Protein AF-A0A383CM99-F1 (afdb_monomer_lite)

InterPro domains:
  IPR010430 Protein of unknown function DUF1028 [PF06267] (43-148)
  IPR029055 Nucleophile aminohydrolases, N-terminal [G3DSA:3.60.20.10] (41-149)
  IPR029055 Nucleophile aminohydrolases, N-terminal [SSF56235] (43-148)

Radius of gyration: 24.5 Å; chains: 1; bounding box: 82×27×47 Å

Foldseek 3Di:
DDPVVVVVVVVVVVVVVVVVVVPPPPPDDPDPPDDDPDDDWDKDKDWDADLVVQDTWMDMDTPDPPCVQFAWADDRNWGIKGKDQVTDRVLRVQLSVCSVVVDAQVRSVVVVLVPDPVSLRIWMKIATNVGGIDIGHHVNGPPDDDDDD

pLDDT: mean 89.08, std 13.56, range [54.06, 98.88]

Organism: NCBI:txid408172

Structure (mmCIF, N/CA/C/O backbone):
data_AF-A0A383CM99-F1
#
_entry.id   AF-A0A383CM99-F1
#
loop_
_atom_site.group_PDB
_atom_site.id
_atom_site.type_symbol
_atom_site.label_atom_id
_atom_site.label_alt_id
_atom_site.label_comp_id
_atom_site.label_asym_id
_atom_site.label_entity_id
_atom_site.label_seq_id
_atom_site.pdbx_PDB_ins_code
_atom_site.Cartn_x
_atom_site.Cartn_y
_atom_site.Cartn_z
_atom_site.occupancy
_atom_site.B_iso_or_equiv
_atom_site.auth_seq_id
_atom_site.auth_comp_id
_atom_site.auth_asym_id
_atom_site.auth_atom_id
_atom_site.pdbx_PDB_model_num
ATOM 1 N N . MET A 1 1 ? -65.005 -4.575 -13.620 1.00 54.50 1 MET A N 1
ATOM 2 C CA . MET A 1 1 ? -63.611 -4.210 -13.971 1.00 54.50 1 MET A CA 1
ATOM 3 C C . MET A 1 1 ? -63.626 -3.595 -15.365 1.00 54.50 1 MET A C 1
ATOM 5 O O . MET A 1 1 ? -64.005 -4.279 -16.301 1.00 54.50 1 MET A O 1
ATOM 9 N N . SER A 1 2 ? -63.366 -2.289 -15.487 1.00 54.06 2 SER A N 1
ATOM 10 C CA . SER A 1 2 ? -63.544 -1.543 -16.745 1.00 54.06 2 SER A CA 1
ATOM 11 C C . SER A 1 2 ? -62.456 -1.896 -17.767 1.00 54.06 2 SER A C 1
ATOM 13 O O . SER A 1 2 ? -61.272 -1.914 -17.422 1.00 54.06 2 SER A O 1
ATOM 15 N N . GLN A 1 3 ? -62.877 -2.140 -19.013 1.00 57.00 3 GLN A N 1
ATOM 16 C CA . GLN A 1 3 ? -62.056 -2.449 -20.196 1.00 57.00 3 GLN A CA 1
ATOM 17 C C . GLN A 1 3 ? -60.797 -1.564 -20.313 1.00 57.00 3 GLN A C 1
ATOM 19 O O . GLN A 1 3 ? -59.731 -2.031 -20.697 1.00 57.00 3 GLN A O 1
ATOM 24 N N . ILE A 1 4 ? -60.868 -0.311 -19.854 1.00 60.00 4 ILE A N 1
ATOM 25 C CA . ILE A 1 4 ? -59.778 0.679 -19.880 1.00 60.00 4 ILE A CA 1
ATOM 26 C C . ILE A 1 4 ? -58.533 0.229 -19.084 1.00 60.00 4 ILE A C 1
ATOM 28 O O . ILE A 1 4 ? -57.407 0.542 -19.474 1.00 60.00 4 ILE A O 1
ATOM 32 N N . ARG A 1 5 ? -58.697 -0.526 -17.985 1.00 58.47 5 ARG A N 1
ATOM 33 C CA . ARG A 1 5 ? -57.554 -1.047 -17.204 1.00 58.47 5 ARG A CA 1
ATOM 34 C C . ARG A 1 5 ? -56.824 -2.184 -17.923 1.00 58.47 5 ARG A C 1
ATOM 36 O O . ARG A 1 5 ? -55.613 -2.300 -17.768 1.00 58.47 5 ARG A O 1
ATOM 43 N N . LEU A 1 6 ? -57.538 -2.975 -18.724 1.00 59.28 6 LEU A N 1
ATOM 44 C CA . LEU A 1 6 ? -56.969 -4.096 -19.473 1.00 59.28 6 LEU A CA 1
ATOM 45 C C . LEU A 1 6 ? -56.115 -3.596 -20.652 1.00 59.28 6 LEU A C 1
ATOM 47 O O . LEU A 1 6 ? -54.995 -4.063 -20.840 1.00 59.28 6 LEU A O 1
ATOM 51 N N . TYR A 1 7 ? -56.585 -2.567 -21.371 1.00 58.47 7 TYR A N 1
ATOM 52 C CA . TYR A 1 7 ? -55.829 -1.937 -22.464 1.00 58.47 7 TYR A CA 1
ATOM 53 C C . TYR A 1 7 ? -54.578 -1.193 -21.985 1.00 58.47 7 TYR A C 1
ATOM 55 O O . TYR A 1 7 ? -53.536 -1.275 -22.630 1.00 58.47 7 TYR A O 1
ATOM 63 N N . ARG A 1 8 ? -54.640 -0.500 -20.837 1.00 60.94 8 ARG A N 1
ATOM 64 C CA . ARG A 1 8 ? -53.458 0.157 -20.248 1.00 60.94 8 ARG A CA 1
ATOM 65 C C . ARG A 1 8 ? -52.387 -0.848 -19.832 1.00 60.94 8 ARG A C 1
ATOM 67 O O . ARG A 1 8 ? -51.210 -0.584 -20.040 1.00 60.94 8 ARG A O 1
ATOM 74 N N . LEU A 1 9 ? -52.791 -1.994 -19.288 1.00 62.34 9 LEU A N 1
ATOM 75 C CA . LEU A 1 9 ? -51.859 -3.053 -18.911 1.00 62.34 9 LEU A CA 1
ATOM 76 C C . LEU A 1 9 ? -51.225 -3.703 -20.153 1.00 62.34 9 LEU A C 1
ATOM 78 O O . LEU A 1 9 ? -50.009 -3.847 -20.207 1.00 62.34 9 LEU A O 1
ATOM 82 N N . GLY A 1 10 ? -52.024 -4.001 -21.184 1.00 66.94 10 GLY A N 1
ATOM 83 C CA . GLY A 1 10 ? -51.524 -4.526 -22.460 1.00 66.94 10 GLY A CA 1
ATOM 84 C C . GLY A 1 10 ? -50.554 -3.575 -23.172 1.00 66.94 10 GLY A C 1
ATOM 85 O O . GLY A 1 10 ? -49.514 -4.013 -23.654 1.00 66.94 10 GLY A O 1
ATOM 86 N N . LEU A 1 11 ? -50.840 -2.268 -23.173 1.00 71.69 11 LEU A N 1
ATOM 87 C CA . LEU A 1 11 ? -49.958 -1.259 -23.769 1.00 71.69 11 LEU A CA 1
ATOM 88 C C . LEU A 1 11 ? -48.615 -1.156 -23.031 1.00 71.69 11 LEU A C 1
ATOM 90 O O . LEU A 1 11 ? -47.579 -1.036 -23.676 1.00 71.69 11 LEU A O 1
ATOM 94 N N . VAL A 1 12 ? -48.610 -1.256 -21.697 1.00 70.44 12 VAL A N 1
ATOM 95 C CA . VAL A 1 12 ? -47.370 -1.266 -20.901 1.00 70.44 12 VAL A CA 1
ATOM 96 C C . VAL A 1 12 ? -46.503 -2.480 -21.243 1.00 70.44 12 VAL A C 1
ATOM 98 O O . VAL A 1 12 ? -45.297 -2.327 -21.422 1.00 70.44 12 VAL A O 1
ATOM 101 N N . PHE A 1 13 ? -47.096 -3.666 -21.408 1.00 69.38 13 PHE A N 1
ATOM 102 C CA . PHE A 1 13 ? -46.345 -4.861 -21.808 1.00 69.38 13 PHE A CA 1
ATOM 103 C C . PHE A 1 13 ? -45.773 -4.757 -23.228 1.00 69.38 13 PHE A C 1
ATOM 105 O O . PHE A 1 13 ? -44.622 -5.133 -23.446 1.00 69.38 13 PHE A O 1
ATOM 112 N N . VAL A 1 14 ? -46.530 -4.196 -24.175 1.00 75.62 14 VAL A N 1
ATOM 113 C CA . VAL A 1 14 ? -46.056 -3.972 -25.552 1.00 75.62 14 VAL A CA 1
ATOM 114 C C . VAL A 1 14 ? -44.909 -2.958 -25.588 1.00 75.62 14 VAL A C 1
ATOM 116 O O . VAL A 1 14 ? -43.904 -3.198 -26.253 1.00 75.62 14 VAL A O 1
ATOM 119 N N . VAL A 1 15 ? -45.013 -1.860 -24.834 1.00 74.69 15 VAL A N 1
ATOM 120 C CA . VAL A 1 15 ? -43.952 -0.845 -24.753 1.00 74.69 15 VAL A CA 1
ATOM 121 C C . VAL A 1 15 ? -42.696 -1.412 -24.082 1.00 74.69 15 VAL A C 1
ATOM 123 O O . VAL A 1 15 ? -41.610 -1.246 -24.627 1.00 74.69 15 VAL A O 1
ATOM 126 N N . CYS A 1 16 ? -42.814 -2.146 -22.970 1.00 67.44 16 CYS A N 1
ATOM 127 C CA . CYS A 1 16 ? -41.658 -2.799 -22.337 1.00 67.44 16 CYS A CA 1
ATOM 128 C C . CYS A 1 16 ? -40.969 -3.820 -23.258 1.00 67.44 16 CYS A C 1
ATOM 130 O O . CYS A 1 16 ? -39.738 -3.878 -23.289 1.00 67.44 16 CYS A O 1
ATOM 132 N N . GLY A 1 17 ? -41.743 -4.599 -24.024 1.00 67.38 17 GLY A N 1
ATOM 133 C CA . GLY A 1 17 ? -41.206 -5.562 -24.992 1.00 67.38 17 GLY A CA 1
ATOM 134 C C . GLY A 1 17 ? -40.477 -4.894 -26.165 1.00 67.38 17 GLY A C 1
ATOM 135 O O . GLY A 1 17 ? -39.397 -5.329 -26.557 1.00 67.38 17 GLY A O 1
ATOM 136 N N . LEU A 1 18 ? -41.018 -3.789 -26.688 1.00 67.94 18 LEU A N 1
ATOM 137 C CA . LEU A 1 18 ? -40.363 -2.992 -27.733 1.00 67.94 18 LEU A CA 1
ATOM 138 C C . LEU A 1 18 ? -39.076 -2.325 -27.233 1.00 67.94 18 LEU A C 1
ATOM 140 O O . LEU A 1 18 ? -38.080 -2.308 -27.951 1.00 67.94 18 LEU A O 1
ATOM 144 N N . VAL A 1 19 ? -39.065 -1.824 -25.996 1.00 68.25 19 VAL A N 1
ATOM 145 C CA . VAL A 1 19 ? -37.873 -1.218 -25.383 1.00 68.25 19 VAL A CA 1
ATOM 146 C C . VAL A 1 19 ? -36.758 -2.251 -25.216 1.00 68.25 19 VAL A C 1
ATOM 148 O O . VAL A 1 19 ? -35.619 -1.965 -25.560 1.00 68.25 19 VAL A O 1
ATOM 151 N N . THR A 1 20 ? -37.065 -3.475 -24.783 1.00 62.53 20 THR A N 1
ATOM 152 C CA . THR A 1 20 ? -36.046 -4.536 -24.663 1.00 62.53 20 THR A CA 1
ATOM 153 C C . THR A 1 20 ? -35.478 -4.978 -26.014 1.00 62.53 20 THR A C 1
ATOM 155 O O . THR A 1 20 ? -34.288 -5.266 -26.091 1.00 62.53 20 THR A O 1
ATOM 158 N N . MET A 1 21 ? -36.264 -4.949 -27.098 1.00 63.81 21 MET A N 1
ATOM 159 C CA . MET A 1 21 ? -35.755 -5.227 -28.451 1.00 63.81 21 MET A CA 1
ATOM 160 C C . MET A 1 21 ? -34.865 -4.112 -29.026 1.00 63.81 21 MET A C 1
ATOM 162 O O . MET A 1 21 ? -34.011 -4.392 -29.867 1.00 63.81 21 MET A O 1
ATOM 166 N N . LEU A 1 22 ? -35.028 -2.864 -28.569 1.00 66.94 22 LEU A N 1
ATOM 167 C CA . LEU A 1 22 ? -34.175 -1.735 -28.966 1.00 66.94 22 LEU A CA 1
ATOM 168 C C . LEU A 1 22 ? -32.800 -1.752 -28.274 1.00 66.94 22 LEU A C 1
ATOM 170 O O . LEU A 1 22 ? -31.870 -1.114 -28.761 1.00 66.94 22 LEU A O 1
ATOM 174 N N . PHE A 1 23 ? -32.647 -2.515 -27.187 1.00 63.88 23 PHE A N 1
ATOM 175 C CA . PHE A 1 23 ? -31.391 -2.683 -26.450 1.00 63.88 23 PHE A CA 1
ATOM 176 C C . PHE A 1 23 ? -30.811 -4.092 -26.628 1.00 63.88 23 PHE A C 1
ATOM 178 O O . PHE A 1 23 ? -30.474 -4.770 -25.660 1.00 63.88 23 PHE A O 1
ATOM 185 N N . ASN A 1 24 ? -30.637 -4.532 -27.876 1.00 61.28 24 ASN A N 1
ATOM 186 C CA . ASN A 1 24 ? -29.723 -5.635 -28.184 1.00 61.28 24 ASN A CA 1
ATOM 187 C C . ASN A 1 24 ? -28.273 -5.141 -28.054 1.00 61.28 24 ASN A C 1
ATOM 189 O O . ASN A 1 24 ? -27.579 -4.930 -29.046 1.00 61.28 24 ASN A O 1
ATOM 193 N N . HIS A 1 25 ? -27.807 -4.924 -26.824 1.00 66.69 25 HIS A N 1
ATOM 194 C CA . HIS A 1 25 ? -26.373 -4.847 -26.587 1.00 66.69 25 HIS A CA 1
ATOM 195 C C . HIS A 1 25 ? -25.819 -6.262 -26.686 1.00 66.69 25 HIS A C 1
ATOM 197 O O . HIS A 1 25 ? -26.057 -7.099 -25.817 1.00 66.69 25 HIS A O 1
ATOM 203 N N . THR A 1 26 ? -25.074 -6.534 -27.753 1.00 66.88 26 THR A N 1
ATOM 204 C CA . THR A 1 26 ? -24.205 -7.702 -27.820 1.00 66.88 26 THR A CA 1
ATOM 205 C C . THR A 1 26 ? -23.222 -7.589 -26.657 1.00 66.88 26 THR A C 1
ATOM 207 O O . THR A 1 26 ? -22.287 -6.790 -26.703 1.00 66.88 26 THR A O 1
ATOM 210 N N . ILE A 1 27 ? -23.456 -8.338 -25.578 1.00 65.50 27 ILE A N 1
ATOM 211 C CA . ILE A 1 27 ? -22.454 -8.512 -24.529 1.00 65.50 27 ILE A CA 1
ATOM 212 C C . ILE A 1 27 ? -21.393 -9.423 -25.137 1.00 65.50 27 ILE A C 1
ATOM 214 O O . ILE A 1 27 ? -21.512 -10.645 -25.110 1.00 65.50 27 ILE A O 1
ATOM 218 N N . SER A 1 28 ? -20.390 -8.818 -25.767 1.00 72.56 28 SER A N 1
ATOM 219 C CA . SER A 1 28 ? -19.158 -9.530 -26.074 1.00 72.56 28 SER A CA 1
ATOM 220 C C . SER A 1 28 ? -18.436 -9.785 -24.759 1.00 72.56 28 SER A C 1
ATOM 222 O O . SER A 1 28 ? -18.370 -8.896 -23.906 1.00 72.56 28 SER A O 1
ATOM 224 N N . ALA A 1 29 ? -17.873 -10.980 -24.595 1.00 73.62 29 ALA A N 1
ATOM 225 C CA . ALA A 1 29 ? -16.871 -11.175 -23.562 1.00 73.62 29 ALA A CA 1
ATOM 226 C C . ALA A 1 29 ? -15.727 -10.172 -23.791 1.00 73.62 29 ALA A C 1
ATOM 228 O O . ALA A 1 29 ? -15.429 -9.801 -24.933 1.00 73.62 29 ALA A O 1
ATOM 229 N N . GLN A 1 30 ? -15.108 -9.710 -22.703 1.00 73.25 30 GLN A N 1
ATOM 230 C CA . GLN A 1 30 ? -13.837 -9.006 -22.795 1.00 73.25 30 GLN A CA 1
ATOM 231 C C . GLN A 1 30 ? -12.815 -10.013 -23.324 1.00 73.25 30 GLN A C 1
ATOM 233 O O . GLN A 1 30 ? -12.328 -10.856 -22.571 1.00 73.25 30 GLN A O 1
ATOM 238 N N . GLU A 1 31 ? -12.513 -9.937 -24.616 1.00 74.44 31 GLU A N 1
ATOM 239 C CA . GLU A 1 31 ? -11.438 -10.731 -25.196 1.00 74.44 31 GLU A CA 1
ATOM 240 C C . GLU A 1 31 ? -10.102 -10.301 -24.568 1.00 74.44 31 GLU A C 1
ATOM 242 O O . GLU A 1 31 ? -9.903 -9.101 -24.298 1.00 74.44 31 GLU A O 1
ATOM 247 N N . PRO A 1 32 ? -9.184 -11.248 -24.293 1.00 68.75 32 PRO A N 1
ATOM 248 C CA . PRO A 1 32 ? -7.829 -10.908 -23.900 1.00 68.75 32 PRO A CA 1
ATOM 249 C C . PRO A 1 32 ? -7.246 -9.933 -24.920 1.00 68.75 32 PRO A C 1
ATOM 251 O O . PRO A 1 32 ? -7.362 -10.141 -26.125 1.00 68.75 32 PRO A O 1
ATOM 254 N N . LYS A 1 33 ? -6.626 -8.856 -24.436 1.00 72.00 33 LYS A N 1
ATOM 255 C CA . LYS A 1 33 ? -5.904 -7.920 -25.299 1.00 72.00 33 LYS A CA 1
ATOM 256 C C . LYS A 1 33 ? -4.927 -8.712 -26.176 1.00 72.00 33 LYS A C 1
ATOM 258 O O . LYS A 1 33 ? -4.150 -9.495 -25.629 1.00 72.00 33 LYS A O 1
ATOM 263 N N . ASP A 1 34 ? -4.932 -8.455 -27.485 1.00 72.81 34 ASP A N 1
ATOM 264 C CA . ASP A 1 34 ? -3.907 -8.970 -28.394 1.00 72.81 34 ASP A CA 1
ATOM 265 C C . ASP A 1 34 ? -2.524 -8.689 -27.801 1.00 72.81 34 ASP A C 1
ATOM 267 O O . ASP A 1 34 ? -2.160 -7.540 -27.511 1.00 72.81 34 ASP A O 1
ATOM 271 N N . TRP A 1 35 ? -1.766 -9.755 -27.558 1.00 72.00 35 TRP A N 1
ATOM 272 C CA . TRP A 1 35 ? -0.423 -9.644 -27.013 1.00 72.00 35 TRP A CA 1
ATOM 273 C C . TRP A 1 35 ? 0.444 -8.905 -28.039 1.00 72.00 35 TRP A C 1
ATOM 275 O O . TRP A 1 35 ? 0.682 -9.400 -29.138 1.00 72.00 35 TRP A O 1
ATOM 285 N N . GLY A 1 36 ? 0.866 -7.684 -27.701 1.00 72.56 36 GLY A N 1
ATOM 286 C CA . GLY A 1 36 ? 1.790 -6.907 -28.527 1.00 72.56 36 GLY A CA 1
ATOM 287 C C . GLY A 1 36 ? 3.189 -7.533 -28.566 1.00 72.56 36 GLY A C 1
ATOM 288 O O . GLY A 1 36 ? 3.453 -8.528 -27.896 1.00 72.56 36 GLY A O 1
ATOM 289 N N . GLY A 1 37 ? 4.105 -6.921 -29.323 1.00 80.06 37 GLY A N 1
ATOM 290 C CA . GLY A 1 37 ? 5.483 -7.415 -29.464 1.00 80.06 37 GLY A CA 1
ATOM 291 C C . GLY A 1 37 ? 6.287 -7.464 -28.155 1.00 80.06 37 GLY A C 1
ATOM 292 O O . GLY A 1 37 ? 7.162 -8.314 -28.029 1.00 80.06 37 GLY A O 1
ATOM 293 N N . ASP A 1 38 ? 5.940 -6.619 -27.174 1.00 81.50 38 ASP A N 1
ATOM 294 C CA . ASP A 1 38 ? 6.593 -6.550 -25.863 1.00 81.50 38 ASP A CA 1
ATOM 295 C C . ASP A 1 38 ? 5.610 -6.822 -24.713 1.00 81.50 38 ASP A C 1
ATOM 297 O O . ASP A 1 38 ? 4.519 -6.245 -24.638 1.00 81.50 38 ASP A O 1
ATOM 301 N N . LEU A 1 39 ? 6.030 -7.660 -23.75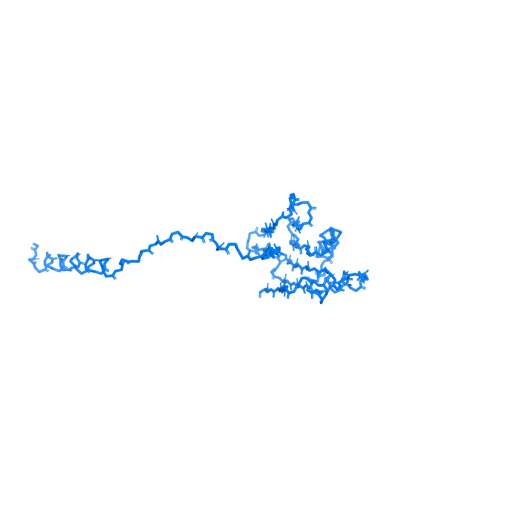9 1.00 78.75 39 LEU A N 1
ATOM 302 C CA . LEU A 1 39 ? 5.298 -7.900 -22.514 1.00 78.75 39 LEU A CA 1
ATOM 303 C C . LEU A 1 39 ? 5.695 -6.863 -21.458 1.00 78.75 39 LEU A C 1
ATOM 305 O O . LEU A 1 39 ? 6.755 -6.959 -20.837 1.00 78.75 39 LEU A O 1
ATOM 309 N N . VAL A 1 40 ? 4.815 -5.890 -21.216 1.00 80.38 40 VAL A N 1
ATOM 310 C CA . VAL A 1 40 ? 4.963 -4.931 -20.114 1.00 80.38 40 VAL A CA 1
ATOM 311 C C . VAL A 1 40 ? 4.152 -5.414 -18.920 1.00 80.38 40 VAL A C 1
ATOM 313 O O . VAL A 1 40 ? 2.941 -5.618 -19.006 1.00 80.38 40 VAL A O 1
ATOM 316 N N . PHE A 1 41 ? 4.828 -5.605 -17.792 1.00 86.94 41 PHE A N 1
ATOM 317 C CA . PHE A 1 41 ? 4.203 -6.093 -16.572 1.00 86.94 41 PHE A CA 1
ATOM 318 C C . PHE A 1 41 ? 3.993 -4.971 -15.571 1.00 86.94 41 PHE A C 1
ATOM 320 O O . PHE A 1 41 ? 4.900 -4.183 -15.305 1.00 86.94 41 PHE A O 1
ATOM 327 N N . HIS A 1 42 ? 2.820 -4.973 -14.952 1.00 91.06 42 HIS A N 1
ATOM 328 C CA . HIS A 1 42 ? 2.446 -4.012 -13.928 1.00 91.06 42 HIS A CA 1
ATOM 329 C C . HIS A 1 42 ? 1.983 -4.734 -12.668 1.00 91.06 42 HIS A C 1
ATOM 331 O O . HIS A 1 42 ? 1.577 -5.897 -12.703 1.00 91.06 42 HIS A O 1
ATOM 337 N N . THR A 1 43 ? 2.076 -4.031 -11.545 1.00 95.19 43 THR A N 1
ATOM 338 C CA . THR A 1 43 ? 1.471 -4.444 -10.281 1.00 95.19 43 THR A CA 1
ATOM 339 C C . THR A 1 43 ? 0.464 -3.380 -9.890 1.00 95.19 43 THR A C 1
ATOM 341 O O . THR A 1 43 ? 0.803 -2.198 -9.855 1.00 95.19 43 THR A O 1
ATOM 344 N N . PHE A 1 44 ? -0.760 -3.803 -9.604 1.00 96.62 44 PHE A N 1
ATOM 345 C CA . PHE A 1 44 ? -1.807 -2.932 -9.086 1.00 96.62 44 PHE A CA 1
ATOM 346 C C . PHE A 1 44 ? -2.224 -3.454 -7.725 1.00 96.62 44 PHE A C 1
ATOM 348 O O . PHE A 1 44 ? -2.361 -4.664 -7.541 1.00 96.62 44 PHE A O 1
ATOM 355 N N . SER A 1 45 ? -2.444 -2.545 -6.788 1.00 98.19 45 SER A N 1
ATOM 356 C CA . SER A 1 45 ? -2.979 -2.872 -5.477 1.00 98.19 45 SER A CA 1
ATOM 357 C C . SER A 1 45 ? -3.977 -1.815 -5.027 1.00 98.19 45 SER A C 1
ATOM 359 O O . SER A 1 45 ? -3.968 -0.682 -5.512 1.00 98.19 45 SER A O 1
ATOM 361 N N . ILE A 1 46 ? -4.852 -2.214 -4.113 1.00 98.44 46 ILE A N 1
ATOM 362 C CA . ILE A 1 46 ? -5.788 -1.344 -3.409 1.00 98.44 46 ILE A CA 1
ATOM 363 C C . ILE A 1 46 ? -5.708 -1.685 -1.926 1.00 98.44 46 ILE A C 1
ATOM 365 O O . ILE A 1 46 ? -5.819 -2.855 -1.566 1.00 98.44 46 ILE A O 1
ATOM 369 N N . ALA A 1 47 ? -5.496 -0.673 -1.089 1.00 98.44 47 ALA A N 1
ATOM 370 C CA . ALA A 1 47 ? -5.618 -0.760 0.359 1.00 98.44 47 ALA A CA 1
ATOM 371 C C . ALA A 1 47 ? -6.851 0.046 0.768 1.00 98.44 47 ALA A C 1
ATOM 373 O O . ALA A 1 47 ? -6.997 1.194 0.345 1.00 98.44 47 ALA A O 1
ATOM 374 N N . ALA A 1 48 ? -7.745 -0.559 1.540 1.00 98.25 48 ALA A N 1
ATOM 375 C CA . ALA A 1 48 ? -9.013 0.047 1.916 1.00 98.25 48 ALA A CA 1
ATOM 376 C C . ALA A 1 48 ? -9.369 -0.280 3.366 1.00 98.25 48 ALA A C 1
ATOM 378 O O . ALA A 1 48 ? -8.919 -1.284 3.926 1.00 98.25 48 ALA A O 1
ATOM 379 N N . VAL A 1 49 ? -10.199 0.579 3.945 1.00 98.31 49 VAL A N 1
ATOM 380 C CA . VAL A 1 49 ? -10.824 0.378 5.250 1.00 98.31 49 VAL A CA 1
ATOM 381 C C . VAL A 1 49 ? -12.310 0.675 5.139 1.00 98.31 49 VAL A C 1
ATOM 383 O O . VAL A 1 49 ? -12.717 1.514 4.333 1.00 98.31 49 VAL A O 1
ATOM 386 N N . ASP A 1 50 ? -13.100 0.013 5.968 1.00 97.50 50 ASP A N 1
ATOM 387 C CA . ASP A 1 50 ? -14.465 0.407 6.278 1.00 97.50 50 ASP A CA 1
ATOM 388 C C . ASP A 1 50 ? -14.486 0.940 7.721 1.00 97.50 50 ASP A C 1
ATOM 390 O O . ASP A 1 50 ? -14.470 0.153 8.672 1.00 97.50 50 ASP A O 1
ATOM 394 N N . PRO A 1 51 ? -14.512 2.274 7.922 1.00 94.56 51 PRO A N 1
ATOM 395 C CA . PRO A 1 51 ? -14.528 2.858 9.261 1.00 94.56 51 PRO A CA 1
ATOM 396 C C . PRO A 1 51 ? -15.787 2.509 10.067 1.00 94.56 51 PRO A C 1
ATOM 398 O O . PRO A 1 51 ? -15.778 2.640 11.289 1.00 94.56 51 PRO A O 1
ATOM 401 N N . SER A 1 52 ? -16.877 2.095 9.407 1.00 95.69 52 SER A N 1
ATOM 402 C CA . SER A 1 52 ? -18.136 1.757 10.077 1.00 95.69 52 SER A CA 1
ATOM 403 C C . SER A 1 52 ? -18.108 0.366 10.712 1.00 95.69 52 SER A C 1
ATOM 405 O O . SER A 1 52 ? -18.710 0.168 11.768 1.00 95.69 52 SER A O 1
ATOM 407 N N . THR A 1 53 ? -17.378 -0.576 10.108 1.00 95.94 53 THR A N 1
ATOM 408 C CA . THR A 1 53 ? -17.213 -1.950 10.611 1.00 95.94 53 THR A CA 1
ATOM 409 C C . THR A 1 53 ? -15.867 -2.170 11.304 1.00 95.94 53 THR A C 1
ATOM 411 O O . THR A 1 53 ? -15.719 -3.127 12.062 1.00 95.94 53 THR A O 1
ATOM 414 N N . GLY A 1 54 ? -14.888 -1.289 11.081 1.00 94.50 54 GLY A N 1
ATOM 415 C CA . GLY A 1 54 ? -13.516 -1.466 11.555 1.00 94.50 54 GLY A CA 1
ATOM 416 C C . GLY A 1 54 ? -12.734 -2.511 10.751 1.00 94.50 54 GLY A C 1
ATOM 417 O O . GLY A 1 54 ? -11.722 -3.027 11.233 1.00 94.50 54 GLY A O 1
ATOM 418 N N . GLU A 1 55 ? -13.191 -2.838 9.541 1.00 97.50 55 GLU A N 1
ATOM 419 C CA . GLU A 1 55 ? -12.521 -3.779 8.647 1.00 97.50 55 GLU A CA 1
ATOM 420 C C . GLU A 1 55 ? -11.453 -3.074 7.806 1.00 97.50 55 GLU A C 1
ATOM 422 O O . GLU A 1 55 ? -11.593 -1.919 7.402 1.00 97.50 55 GLU A O 1
ATOM 427 N N . SER A 1 56 ? -10.366 -3.783 7.521 1.00 98.06 56 SER A N 1
ATOM 428 C CA . SER A 1 56 ? -9.281 -3.307 6.669 1.00 98.06 56 SER A CA 1
ATOM 429 C C . SER A 1 56 ? -8.792 -4.428 5.760 1.00 98.06 56 SER A C 1
ATOM 431 O O . SER A 1 56 ? -8.867 -5.610 6.100 1.00 98.06 56 SER A O 1
ATOM 433 N N . GLY A 1 57 ? -8.313 -4.072 4.569 1.00 98.38 57 GLY A N 1
ATOM 434 C CA . GLY A 1 57 ? -7.925 -5.059 3.571 1.00 98.38 57 GLY A CA 1
ATOM 435 C C . GLY A 1 57 ? -7.001 -4.510 2.495 1.00 98.38 57 GLY A C 1
ATOM 436 O O . GLY A 1 57 ? -6.974 -3.311 2.217 1.00 98.38 57 GLY A O 1
ATOM 437 N N . VAL A 1 58 ? -6.252 -5.422 1.871 1.00 98.69 58 VAL A N 1
ATOM 438 C CA . VAL A 1 58 ? -5.444 -5.140 0.682 1.00 98.69 58 VAL A CA 1
ATOM 439 C C . VAL A 1 58 ? -5.686 -6.220 -0.364 1.00 98.69 58 VAL A C 1
ATOM 441 O O . VAL A 1 58 ? -5.612 -7.409 -0.059 1.00 98.69 58 VAL A O 1
ATOM 444 N N . ALA A 1 59 ? -5.914 -5.810 -1.608 1.00 98.38 59 ALA A N 1
ATOM 445 C CA . ALA A 1 59 ? -5.904 -6.697 -2.766 1.00 98.38 59 ALA A CA 1
ATOM 446 C C . ALA A 1 59 ? -4.783 -6.289 -3.726 1.00 98.38 59 ALA A C 1
ATOM 448 O O . ALA A 1 59 ? -4.461 -5.108 -3.852 1.00 98.38 59 ALA A O 1
ATOM 449 N N . VAL A 1 60 ? -4.180 -7.266 -4.404 1.00 98.19 60 VAL A N 1
ATOM 450 C CA . VAL A 1 60 ? -3.063 -7.053 -5.331 1.00 98.19 60 VAL A CA 1
ATOM 451 C C . VAL A 1 60 ? -3.166 -7.993 -6.528 1.00 98.19 60 VAL A C 1
ATOM 453 O O . VAL A 1 60 ? -3.515 -9.163 -6.384 1.00 98.19 60 VAL A O 1
ATOM 456 N N . THR A 1 61 ? -2.822 -7.488 -7.710 1.00 96.19 61 THR A N 1
ATOM 457 C CA . THR A 1 61 ? -2.610 -8.279 -8.926 1.00 96.19 61 THR A CA 1
ATOM 458 C C . THR A 1 61 ? -1.232 -7.984 -9.506 1.00 96.19 61 THR A C 1
ATOM 460 O O . THR A 1 61 ? -0.787 -6.834 -9.554 1.00 96.19 61 THR A O 1
ATOM 463 N N . THR A 1 62 ? -0.523 -9.035 -9.908 1.00 94.88 62 THR A N 1
ATOM 464 C CA . THR A 1 62 ? 0.831 -8.962 -10.461 1.00 94.88 62 THR A CA 1
ATOM 465 C C . THR A 1 62 ? 1.169 -10.256 -11.194 1.00 94.88 62 THR A C 1
ATOM 467 O O . THR A 1 62 ? 0.551 -11.294 -10.965 1.00 94.88 62 THR A O 1
ATOM 470 N N . ARG A 1 63 ? 2.212 -10.221 -12.027 1.00 92.75 63 ARG A N 1
ATOM 471 C CA . ARG A 1 63 ? 2.822 -11.439 -12.583 1.00 92.75 63 ARG A CA 1
ATOM 472 C C . ARG A 1 63 ? 3.733 -12.182 -11.597 1.00 92.75 63 ARG A C 1
ATOM 474 O O . ARG A 1 63 ? 4.219 -13.262 -11.921 1.00 92.75 63 ARG A O 1
ATOM 481 N N . VAL A 1 64 ? 4.091 -11.562 -10.470 1.00 91.44 64 VAL A N 1
ATOM 482 C CA . VAL A 1 64 ? 5.044 -12.135 -9.511 1.00 91.44 64 VAL A CA 1
ATOM 483 C C . VAL A 1 64 ? 4.330 -13.201 -8.671 1.00 91.44 64 VAL A C 1
ATOM 485 O O . VAL A 1 64 ? 3.330 -12.886 -8.023 1.00 91.44 64 VAL A O 1
ATOM 488 N N . PRO A 1 65 ? 4.810 -14.457 -8.660 1.00 93.00 65 PRO A N 1
ATOM 489 C CA . PRO A 1 65 ? 4.188 -15.508 -7.866 1.00 93.00 65 PRO A CA 1
ATOM 490 C C . PRO A 1 65 ? 4.299 -15.195 -6.370 1.00 93.00 65 PRO A C 1
ATOM 492 O O . PRO A 1 65 ? 5.263 -14.576 -5.922 1.00 93.00 65 PRO A O 1
ATOM 495 N N . CYS A 1 66 ? 3.317 -15.657 -5.596 1.00 93.69 66 CYS A N 1
ATOM 496 C CA . CYS A 1 66 ? 3.305 -15.545 -4.134 1.00 93.69 66 CYS A CA 1
ATOM 497 C C . CYS A 1 66 ? 3.340 -14.104 -3.586 1.00 93.69 66 CYS A C 1
ATOM 499 O O . CYS A 1 66 ? 3.765 -13.902 -2.454 1.00 93.69 66 CYS A O 1
ATOM 501 N N . VAL A 1 67 ? 2.837 -13.114 -4.338 1.00 96.12 67 VAL A N 1
ATOM 502 C CA . VAL A 1 67 ? 2.830 -11.680 -3.966 1.00 96.12 67 VAL A CA 1
ATOM 503 C C . VAL A 1 67 ? 2.251 -11.369 -2.577 1.00 96.12 67 VAL A C 1
ATOM 505 O O . VAL A 1 67 ? 2.593 -10.348 -1.978 1.00 96.12 67 VAL A O 1
ATOM 508 N N . GLY A 1 68 ? 1.402 -12.255 -2.047 1.00 95.69 68 GLY A N 1
ATOM 509 C CA . GLY A 1 68 ? 0.794 -12.129 -0.724 1.00 95.69 68 GLY A CA 1
ATOM 510 C C . GLY A 1 68 ? 1.796 -12.030 0.431 1.00 95.69 68 GLY A C 1
ATOM 511 O O . GLY A 1 68 ? 1.442 -11.506 1.475 1.00 95.69 68 GLY A O 1
ATOM 512 N N . ASN A 1 69 ? 3.044 -12.476 0.251 1.00 94.38 69 ASN A N 1
ATOM 513 C CA . ASN A 1 69 ? 4.096 -12.337 1.266 1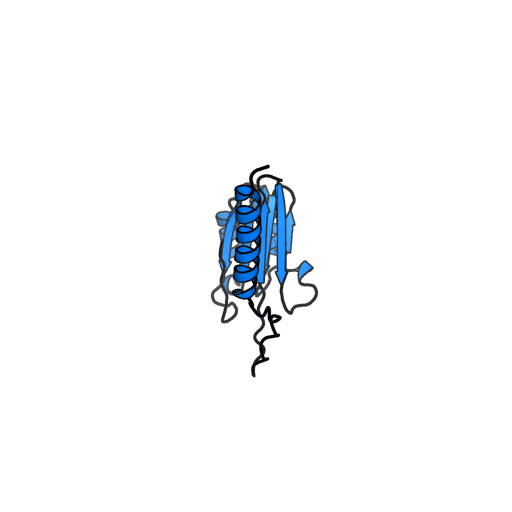.00 94.38 69 ASN A CA 1
ATOM 514 C C . ASN A 1 69 ? 4.835 -10.985 1.226 1.00 94.38 69 ASN A C 1
ATOM 516 O O . ASN A 1 69 ? 5.672 -10.721 2.089 1.00 94.38 69 ASN A O 1
ATOM 520 N N . GLY A 1 70 ? 4.590 -10.174 0.195 1.00 96.81 70 GLY A N 1
ATOM 521 C CA . GLY A 1 70 ? 5.364 -8.972 -0.089 1.00 96.81 70 GLY A CA 1
ATOM 522 C C . GLY A 1 70 ? 4.532 -7.704 -0.016 1.00 96.81 70 GLY A C 1
ATOM 523 O O . GLY A 1 70 ? 4.901 -6.773 0.699 1.00 96.81 70 GLY A O 1
ATOM 524 N N . VAL A 1 71 ? 3.425 -7.674 -0.762 1.00 98.31 71 VAL A N 1
ATOM 525 C CA . VAL A 1 71 ? 2.658 -6.443 -0.990 1.00 98.31 71 VAL A CA 1
ATOM 526 C C . VAL A 1 71 ? 1.617 -6.164 0.092 1.00 98.31 71 VAL A C 1
ATOM 528 O O . VAL A 1 71 ? 1.653 -5.053 0.619 1.00 98.31 71 VAL A O 1
ATOM 531 N N . PRO A 1 72 ? 0.686 -7.083 0.418 1.00 98.44 72 PRO A N 1
ATOM 532 C CA . PRO A 1 72 ? -0.428 -6.767 1.303 1.00 98.44 72 PRO A CA 1
ATOM 533 C C . PRO A 1 72 ? -0.062 -6.923 2.782 1.00 98.44 72 PRO A C 1
ATOM 535 O O . PRO A 1 72 ? 0.356 -7.993 3.218 1.00 98.44 72 PRO A O 1
ATOM 538 N N . TRP A 1 73 ? -0.300 -5.873 3.565 1.00 98.75 73 TRP A N 1
ATOM 539 C CA . TRP A 1 73 ? -0.149 -5.869 5.019 1.00 98.75 73 TRP A CA 1
ATOM 540 C C . TRP A 1 73 ? -1.389 -5.260 5.663 1.00 98.75 73 TRP A C 1
ATOM 542 O O . TRP A 1 73 ? -1.866 -4.210 5.238 1.00 98.75 73 TRP A O 1
ATOM 552 N N . VAL A 1 74 ? -1.921 -5.921 6.687 1.00 98.38 74 VAL A N 1
ATOM 553 C CA . VAL A 1 74 ? -3.159 -5.519 7.361 1.00 98.38 74 VAL A CA 1
ATOM 554 C C . VAL A 1 74 ? -3.008 -5.777 8.854 1.00 98.38 74 VAL A C 1
ATOM 556 O O . VAL A 1 74 ? -2.480 -6.816 9.252 1.00 98.38 74 VAL A O 1
ATOM 559 N N . ARG A 1 75 ? -3.489 -4.849 9.682 1.00 98.19 75 ARG A N 1
ATOM 560 C CA . ARG A 1 75 ? -3.612 -5.039 11.131 1.00 98.19 75 ARG A CA 1
ATOM 561 C C . ARG A 1 75 ? -5.000 -4.598 11.573 1.00 98.19 75 ARG A C 1
ATOM 563 O O . ARG A 1 75 ? -5.396 -3.453 11.342 1.00 98.19 75 ARG A O 1
ATOM 570 N N . ALA A 1 76 ? -5.731 -5.529 12.184 1.00 96.69 76 ALA A N 1
ATOM 571 C CA . ALA A 1 76 ? -7.074 -5.286 12.698 1.00 96.69 76 ALA A CA 1
ATOM 572 C C . ALA A 1 76 ? -7.056 -4.118 13.692 1.00 96.69 76 ALA A C 1
ATOM 574 O O . ALA A 1 76 ? -6.164 -4.039 14.534 1.00 96.69 76 ALA A O 1
ATOM 575 N N . GLY A 1 77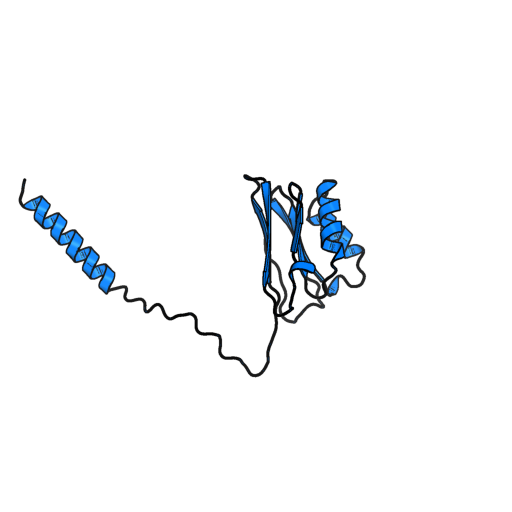 ? -8.015 -3.199 13.571 1.00 96.38 77 GLY A N 1
ATOM 576 C CA . GLY A 1 77 ? -8.088 -2.018 14.433 1.00 96.38 77 GLY A CA 1
ATOM 577 C C . GLY A 1 77 ? -7.088 -0.897 14.109 1.00 96.38 77 GLY A C 1
ATOM 578 O O . GLY A 1 77 ? -7.168 0.157 14.729 1.00 96.38 77 GLY A O 1
ATOM 579 N N . VAL A 1 78 ? -6.175 -1.084 13.145 1.00 98.31 78 VAL A N 1
ATOM 580 C CA . VAL A 1 78 ? -5.111 -0.107 12.843 1.00 98.31 78 VAL A CA 1
ATOM 581 C C . VAL A 1 78 ? -5.197 0.411 11.409 1.00 98.31 78 VAL A C 1
ATOM 583 O O . VAL A 1 78 ? -5.296 1.619 11.195 1.00 98.31 78 VAL A O 1
ATOM 586 N N . GLY A 1 79 ? -5.182 -0.479 10.414 1.00 98.56 79 GLY A N 1
ATOM 587 C CA . GLY A 1 79 ? -5.194 -0.065 9.011 1.00 98.56 79 GLY A CA 1
ATOM 588 C C . GLY A 1 79 ? -4.635 -1.106 8.047 1.00 98.56 79 GLY A C 1
ATOM 589 O O . GLY A 1 79 ? -4.561 -2.300 8.360 1.00 98.56 79 GLY A O 1
ATOM 590 N N . ALA A 1 80 ? -4.252 -0.635 6.861 1.00 98.81 80 ALA A N 1
ATOM 591 C CA . ALA A 1 80 ? -3.741 -1.449 5.764 1.00 98.81 80 ALA A CA 1
ATOM 592 C C . ALA A 1 80 ? -2.626 -0.730 4.984 1.00 98.81 80 ALA A C 1
ATOM 594 O O . ALA A 1 80 ? -2.639 0.493 4.828 1.00 98.81 80 ALA A O 1
ATOM 595 N N . VAL A 1 81 ? -1.662 -1.502 4.479 1.00 98.81 81 VAL A N 1
ATOM 596 C CA . VAL A 1 81 ? -0.489 -1.022 3.737 1.00 98.81 81 VAL A CA 1
ATOM 597 C C . VAL A 1 81 ? -0.241 -1.918 2.525 1.00 98.81 81 VAL A C 1
ATOM 599 O O . VAL A 1 81 ? -0.196 -3.141 2.639 1.00 98.81 81 VAL A O 1
ATOM 602 N N . ALA A 1 82 ? -0.021 -1.303 1.366 1.00 98.75 82 ALA A N 1
ATOM 603 C CA . ALA A 1 82 ? 0.452 -1.961 0.156 1.00 98.75 82 ALA A CA 1
ATOM 604 C C . ALA A 1 82 ? 1.846 -1.428 -0.211 1.00 98.75 82 ALA A C 1
ATOM 606 O O . ALA A 1 82 ? 1.979 -0.256 -0.553 1.00 98.75 82 ALA A O 1
ATOM 607 N N . THR A 1 83 ? 2.887 -2.266 -0.154 1.00 98.38 83 THR A N 1
ATOM 608 C CA . THR A 1 83 ? 4.273 -1.909 -0.537 1.00 98.38 83 THR A CA 1
ATOM 609 C C . THR A 1 83 ? 4.683 -2.671 -1.796 1.00 98.38 83 THR A C 1
ATOM 611 O O . THR A 1 83 ? 4.644 -3.894 -1.821 1.00 98.38 83 THR A O 1
ATOM 614 N N . GLN A 1 84 ? 5.027 -1.968 -2.876 1.00 97.75 84 GLN A N 1
ATOM 615 C CA . GLN A 1 84 ? 5.255 -2.555 -4.201 1.00 97.75 84 GLN A CA 1
ATOM 616 C C . GLN A 1 84 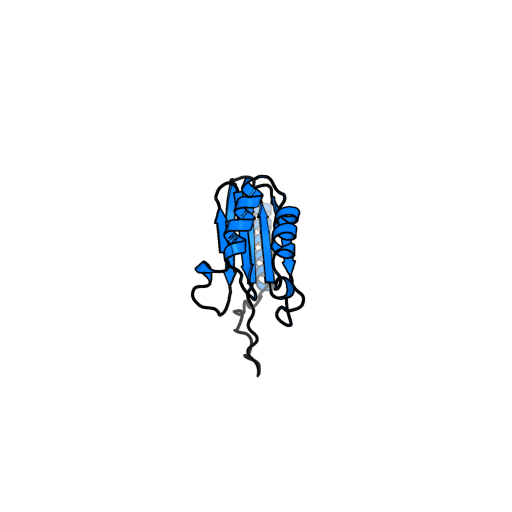? 6.383 -1.856 -4.989 1.00 97.75 84 GLN A C 1
ATOM 618 O O . GLN A 1 84 ? 7.179 -1.092 -4.435 1.00 97.75 84 GLN A O 1
ATOM 623 N N . ALA A 1 85 ? 6.481 -2.155 -6.292 1.00 95.88 85 ALA A N 1
ATOM 624 C CA . ALA A 1 85 ? 7.622 -1.848 -7.163 1.00 95.88 85 ALA A CA 1
ATOM 625 C C . ALA A 1 85 ? 8.904 -2.554 -6.682 1.00 95.88 85 ALA A C 1
ATOM 627 O O . ALA A 1 85 ? 8.919 -3.784 -6.585 1.00 95.88 85 ALA A O 1
ATOM 628 N N . SER A 1 86 ? 9.977 -1.823 -6.362 1.00 95.25 86 SER A N 1
ATOM 629 C CA . SER A 1 86 ? 11.117 -2.400 -5.643 1.00 95.25 86 SER A CA 1
ATOM 630 C C . SER A 1 86 ? 10.699 -2.641 -4.190 1.00 95.25 86 SER A C 1
ATOM 632 O O . SER A 1 86 ? 10.970 -1.826 -3.315 1.00 95.25 86 SER A O 1
ATOM 634 N N . THR A 1 87 ? 9.962 -3.722 -3.944 1.00 95.81 87 THR A N 1
ATOM 635 C CA . THR A 1 87 ? 9.260 -3.962 -2.674 1.00 95.81 87 THR A CA 1
ATOM 636 C C . THR A 1 87 ? 10.226 -3.970 -1.486 1.00 95.81 87 THR A C 1
ATOM 638 O O . THR A 1 87 ? 11.227 -4.688 -1.496 1.00 95.81 87 THR A O 1
ATOM 641 N N . ARG A 1 88 ? 9.912 -3.188 -0.444 1.00 97.56 88 ARG A N 1
ATOM 642 C CA . ARG A 1 88 ? 10.543 -3.264 0.883 1.00 97.56 88 ARG A CA 1
ATOM 643 C C . ARG A 1 88 ? 9.490 -3.772 1.860 1.00 97.56 88 ARG A C 1
ATOM 645 O O . ARG A 1 88 ? 8.603 -3.019 2.251 1.00 97.56 88 ARG A O 1
ATOM 652 N N . THR A 1 89 ? 9.577 -5.048 2.226 1.00 97.50 89 THR A N 1
ATOM 653 C CA . THR A 1 89 ? 8.585 -5.727 3.081 1.00 97.50 89 THR A CA 1
ATOM 654 C C . THR A 1 89 ? 8.455 -5.083 4.458 1.00 97.50 89 THR A C 1
ATOM 656 O O . THR A 1 89 ? 7.352 -4.977 4.980 1.00 97.50 89 THR A O 1
ATOM 659 N N . ALA A 1 90 ? 9.558 -4.567 5.006 1.00 98.12 90 ALA A N 1
ATOM 660 C CA . ALA A 1 90 ? 9.575 -3.894 6.302 1.00 98.12 90 ALA A CA 1
ATOM 661 C C . ALA A 1 90 ? 8.623 -2.682 6.392 1.00 98.12 90 ALA A C 1
ATOM 663 O O . ALA A 1 90 ? 8.092 -2.431 7.468 1.00 98.12 90 ALA A O 1
ATOM 664 N N . TYR A 1 91 ? 8.311 -2.000 5.275 1.00 98.44 91 TYR A N 1
ATOM 665 C CA . TYR A 1 91 ? 7.309 -0.921 5.270 1.00 98.44 91 TYR A CA 1
ATOM 666 C C . TYR A 1 91 ? 5.936 -1.368 5.756 1.00 98.44 91 TYR A C 1
ATOM 668 O O . TYR A 1 91 ? 5.225 -0.562 6.343 1.00 98.44 91 TYR A O 1
ATOM 676 N N . GLY A 1 92 ? 5.564 -2.628 5.534 1.00 98.56 92 GLY A N 1
ATOM 677 C CA . GLY A 1 92 ? 4.290 -3.153 6.002 1.00 98.56 92 GLY A CA 1
ATOM 678 C C . GLY A 1 92 ? 4.134 -3.030 7.513 1.00 98.56 92 GLY A C 1
ATOM 679 O O . GLY A 1 92 ? 3.224 -2.357 7.988 1.00 98.56 92 GLY A O 1
ATOM 680 N N . ALA A 1 93 ? 5.049 -3.645 8.264 1.00 98.50 93 ALA A N 1
ATOM 681 C CA . ALA A 1 93 ? 5.029 -3.598 9.723 1.00 98.50 93 ALA A CA 1
ATOM 682 C C . ALA A 1 93 ? 5.330 -2.191 10.262 1.00 98.50 93 ALA A C 1
ATOM 684 O O . ALA A 1 93 ? 4.574 -1.701 11.091 1.00 98.50 93 ALA A O 1
ATOM 685 N N . GLU A 1 94 ? 6.363 -1.517 9.744 1.00 98.62 94 GLU A N 1
ATOM 686 C CA . GLU A 1 94 ? 6.783 -0.195 10.232 1.00 98.62 94 GLU A CA 1
ATOM 687 C C . GLU A 1 94 ? 5.669 0.852 10.119 1.00 98.62 94 GLU A C 1
ATOM 689 O O . GLU A 1 94 ? 5.419 1.593 11.066 1.00 98.62 94 GLU A O 1
ATOM 694 N N . LEU A 1 95 ? 4.971 0.918 8.980 1.00 98.81 95 LEU A N 1
ATOM 695 C CA . LEU A 1 95 ? 3.882 1.878 8.802 1.00 98.81 95 LEU A CA 1
ATOM 696 C C . LEU A 1 95 ? 2.701 1.550 9.715 1.00 98.81 95 LEU A C 1
ATOM 698 O O . LEU A 1 95 ? 2.154 2.460 10.328 1.00 98.81 95 LEU A O 1
ATOM 702 N N . LEU A 1 96 ? 2.338 0.272 9.863 1.00 98.88 96 LEU A N 1
ATOM 703 C CA . LEU A 1 96 ? 1.275 -0.135 10.786 1.00 98.88 96 LEU A CA 1
ATOM 704 C C . LEU A 1 96 ? 1.641 0.172 12.248 1.00 98.88 96 LEU A C 1
ATOM 706 O O . LEU A 1 96 ? 0.787 0.650 12.988 1.00 98.88 96 LEU A O 1
ATOM 710 N N . ASP A 1 97 ? 2.900 -0.018 12.651 1.00 98.81 97 ASP A N 1
ATOM 711 C CA . ASP A 1 97 ? 3.385 0.339 13.992 1.00 98.81 97 ASP A CA 1
ATOM 712 C C . ASP A 1 97 ? 3.284 1.845 14.246 1.00 98.81 97 ASP A C 1
ATOM 714 O O . ASP A 1 97 ? 2.914 2.269 15.340 1.00 98.81 97 ASP A O 1
ATOM 718 N N . MET A 1 98 ? 3.592 2.664 13.237 1.00 98.81 98 MET A N 1
ATOM 719 C CA . MET A 1 98 ? 3.472 4.117 13.340 1.00 98.81 98 MET A CA 1
ATOM 720 C C . MET A 1 98 ? 2.011 4.574 13.424 1.00 98.81 98 MET A C 1
ATOM 722 O O . MET A 1 98 ? 1.695 5.460 14.219 1.00 98.81 98 MET A O 1
ATOM 726 N N . LEU A 1 99 ? 1.114 3.949 12.656 1.00 98.75 99 LEU A N 1
ATOM 727 C CA . LEU A 1 99 ? -0.325 4.208 12.750 1.00 98.75 99 LEU A CA 1
ATOM 728 C C . LEU A 1 99 ? -0.882 3.835 14.128 1.00 98.75 99 LEU A C 1
ATOM 730 O O . LEU A 1 99 ? -1.659 4.594 14.700 1.00 98.75 99 LEU A O 1
ATOM 734 N N . GLU A 1 100 ? -0.466 2.698 14.685 1.00 98.56 100 GLU A N 1
ATOM 735 C CA . GLU A 1 100 ? -0.879 2.251 16.020 1.00 98.56 100 GLU A CA 1
ATOM 736 C C . GLU A 1 100 ? -0.400 3.203 17.129 1.00 98.56 100 GLU A C 1
ATOM 738 O O . GLU A 1 100 ? -1.093 3.407 18.123 1.00 98.56 100 GLU A O 1
ATOM 743 N N . GLN A 1 101 ? 0.742 3.865 16.924 1.00 98.44 101 GLN A N 1
ATOM 744 C CA . GLN A 1 101 ? 1.247 4.936 17.793 1.00 98.44 101 GLN A CA 1
ATOM 745 C C . GLN A 1 101 ? 0.529 6.284 17.594 1.00 98.44 101 GLN A C 1
ATOM 747 O O . GLN A 1 101 ? 0.861 7.263 18.261 1.00 98.44 101 GLN A O 1
ATOM 752 N N . GLY A 1 102 ? -0.456 6.351 16.696 1.00 98.00 102 GLY A N 1
ATOM 753 C CA . GLY A 1 102 ? -1.286 7.530 16.463 1.00 98.00 102 GLY A CA 1
ATOM 754 C C . GLY A 1 102 ? -0.756 8.501 15.408 1.00 98.00 102 GLY A C 1
ATOM 755 O O . GLY A 1 102 ? -1.354 9.564 15.228 1.00 98.00 102 GLY A O 1
ATOM 756 N N . MET A 1 103 ? 0.322 8.169 14.686 1.00 98.69 103 MET A N 1
ATOM 757 C CA . MET A 1 103 ? 0.765 8.999 13.561 1.00 98.69 103 MET A CA 1
ATOM 758 C C . MET A 1 103 ? -0.262 8.985 12.431 1.00 98.69 103 MET A C 1
ATOM 760 O O . MET A 1 103 ? -0.935 7.983 12.177 1.00 98.69 103 MET A O 1
ATOM 764 N N . SER A 1 104 ? -0.363 10.095 11.699 1.00 98.69 104 SER A N 1
ATOM 765 C CA . SER A 1 104 ? -1.116 10.087 10.449 1.00 98.69 104 SER A CA 1
ATOM 766 C C . SER A 1 104 ? -0.420 9.230 9.381 1.00 98.69 104 SER A C 1
ATOM 768 O O . SER A 1 104 ? 0.809 9.133 9.370 1.00 98.69 104 SER A O 1
ATOM 770 N N . PRO A 1 105 ? -1.170 8.671 8.413 1.00 98.69 105 PRO A N 1
ATOM 771 C CA . PRO A 1 105 ? -0.589 7.994 7.253 1.00 98.69 105 PRO A CA 1
ATOM 772 C C . PRO A 1 105 ? 0.460 8.831 6.515 1.00 98.69 105 PRO A C 1
ATOM 774 O O . PRO A 1 105 ? 1.475 8.293 6.081 1.00 98.69 105 PRO A O 1
ATOM 777 N N . ALA A 1 106 ? 0.242 10.145 6.397 1.00 98.69 106 ALA A N 1
ATOM 778 C CA . ALA A 1 106 ? 1.170 11.055 5.733 1.00 98.69 106 ALA A CA 1
ATOM 779 C C . ALA A 1 106 ? 2.488 11.207 6.509 1.00 98.69 106 ALA A C 1
ATOM 781 O O . ALA A 1 106 ? 3.558 11.112 5.911 1.00 98.69 106 ALA A O 1
ATOM 782 N N . GLU A 1 107 ? 2.426 11.389 7.831 1.00 98.81 107 GLU A N 1
ATOM 783 C CA . GLU A 1 107 ? 3.614 11.491 8.694 1.00 98.81 107 GLU A CA 1
ATOM 784 C C . GLU A 1 107 ? 4.387 10.171 8.759 1.00 98.81 107 GLU A C 1
ATOM 786 O O . GLU A 1 107 ? 5.613 10.163 8.614 1.00 98.81 107 GLU A O 1
ATOM 791 N N . ALA A 1 108 ? 3.675 9.052 8.925 1.00 98.75 108 ALA A N 1
ATOM 792 C CA . ALA A 1 108 ? 4.265 7.719 8.945 1.00 98.75 108 ALA A CA 1
ATOM 793 C C . ALA A 1 108 ? 4.989 7.425 7.622 1.00 98.75 108 ALA A C 1
ATOM 795 O O . ALA A 1 108 ? 6.145 6.994 7.612 1.00 98.75 108 ALA A O 1
ATOM 796 N N . LEU A 1 109 ? 4.341 7.723 6.490 1.00 98.69 109 LEU A N 1
ATOM 797 C CA . LEU A 1 109 ? 4.922 7.501 5.173 1.00 98.69 109 LEU A CA 1
ATOM 798 C C . LEU A 1 109 ? 6.112 8.421 4.897 1.00 98.69 109 LEU A C 1
ATOM 800 O O . LEU A 1 109 ? 7.132 7.945 4.404 1.00 98.69 109 LEU A O 1
ATOM 804 N N . ALA A 1 110 ? 6.020 9.707 5.243 1.00 98.69 110 ALA A N 1
ATOM 805 C CA . ALA A 1 110 ? 7.132 10.643 5.095 1.00 98.69 110 ALA A CA 1
ATOM 806 C C . ALA A 1 110 ? 8.358 10.195 5.908 1.00 98.69 110 ALA A C 1
ATOM 808 O O . ALA A 1 110 ? 9.473 10.196 5.387 1.00 98.69 110 ALA A O 1
ATOM 809 N N . THR A 1 111 ? 8.148 9.736 7.145 1.00 98.56 111 THR A N 1
ATOM 810 C CA . THR A 1 111 ? 9.201 9.182 8.012 1.00 98.56 111 THR A CA 1
ATOM 811 C C . THR A 1 111 ? 9.853 7.936 7.399 1.00 98.56 111 THR A C 1
ATOM 813 O O . THR A 1 111 ? 11.082 7.837 7.317 1.00 98.56 111 THR A O 1
ATOM 816 N N . ALA A 1 112 ? 9.042 6.991 6.912 1.00 98.38 112 ALA A N 1
ATOM 817 C CA . ALA A 1 112 ? 9.524 5.758 6.287 1.00 98.38 112 ALA A CA 1
ATOM 818 C C . ALA A 1 112 ? 10.277 6.008 4.966 1.00 98.38 112 ALA A C 1
ATOM 820 O O . ALA A 1 112 ? 11.255 5.329 4.653 1.00 98.38 112 ALA A O 1
ATOM 821 N N . VAL A 1 113 ? 9.828 6.983 4.175 1.00 98.31 113 VAL A N 1
ATOM 822 C CA . VAL A 1 113 ? 10.457 7.369 2.905 1.00 98.31 113 VAL A CA 1
ATOM 823 C C . VAL A 1 113 ? 11.774 8.103 3.145 1.00 98.31 113 VAL A C 1
ATOM 825 O O . VAL A 1 113 ? 12.770 7.778 2.507 1.00 98.31 113 VAL A O 1
ATOM 828 N N . ALA A 1 114 ? 11.816 9.041 4.095 1.00 98.12 114 ALA A N 1
ATOM 829 C CA . ALA A 1 114 ? 13.023 9.808 4.410 1.00 98.12 114 ALA A CA 1
ATOM 830 C C . ALA A 1 114 ? 14.187 8.931 4.908 1.00 98.12 114 ALA A C 1
ATOM 832 O O . ALA A 1 114 ? 15.350 9.297 4.749 1.00 98.12 114 ALA A O 1
ATOM 833 N N . SER A 1 115 ? 13.881 7.771 5.493 1.00 96.19 115 SER A N 1
ATOM 834 C CA . SER A 1 115 ? 14.868 6.811 5.999 1.00 96.19 115 SER A CA 1
ATOM 835 C C . SER A 1 115 ? 15.281 5.730 4.990 1.00 96.19 115 SER A C 1
ATOM 837 O O . SER A 1 115 ? 16.172 4.938 5.298 1.00 96.19 115 SER A O 1
ATOM 839 N N . ASP A 1 116 ? 14.693 5.691 3.786 1.00 98.06 116 ASP A N 1
ATOM 840 C CA . ASP A 1 116 ? 15.030 4.720 2.736 1.00 98.06 116 ASP A CA 1
ATOM 841 C C . ASP A 1 116 ? 15.846 5.384 1.608 1.00 98.06 116 ASP A C 1
ATOM 843 O O . ASP A 1 116 ? 15.282 6.084 0.764 1.00 98.06 116 ASP A O 1
ATOM 847 N N . PRO A 1 117 ? 17.164 5.118 1.504 1.00 97.62 117 PRO A N 1
ATOM 848 C CA . PRO A 1 117 ? 18.008 5.650 0.428 1.00 97.62 117 PRO A CA 1
ATOM 849 C C . PRO A 1 117 ? 17.572 5.233 -0.983 1.00 97.62 117 PRO A C 1
ATOM 851 O O . PRO A 1 117 ? 18.041 5.795 -1.968 1.00 97.62 117 PRO A O 1
ATOM 854 N N . VAL A 1 118 ? 16.704 4.224 -1.094 1.00 97.44 118 VAL A N 1
ATOM 855 C CA . VAL A 1 118 ? 16.177 3.690 -2.353 1.00 97.44 118 VAL A CA 1
ATOM 856 C C . VAL A 1 118 ? 14.673 3.972 -2.486 1.00 97.44 118 VAL A C 1
ATOM 858 O O . VAL A 1 118 ? 13.994 3.344 -3.305 1.00 97.44 118 VAL A O 1
ATOM 861 N N . ALA A 1 119 ? 14.141 4.926 -1.706 1.00 97.88 119 ALA A N 1
ATOM 862 C CA . ALA A 1 119 ? 12.738 5.349 -1.724 1.00 97.88 119 ALA A CA 1
ATOM 863 C C . ALA A 1 119 ? 12.235 5.687 -3.134 1.00 97.88 119 ALA A C 1
ATOM 865 O O . ALA A 1 119 ? 11.076 5.449 -3.477 1.00 97.88 119 ALA A O 1
ATOM 866 N N . ASN A 1 120 ? 13.119 6.201 -3.983 1.00 98.00 120 ASN A N 1
ATOM 867 C CA . ASN A 1 120 ? 12.815 6.573 -5.355 1.00 98.00 120 ASN A CA 1
ATOM 868 C C . ASN A 1 120 ? 12.437 5.372 -6.251 1.00 98.00 120 ASN A C 1
ATOM 870 O O . ASN A 1 120 ? 11.848 5.554 -7.308 1.00 98.00 120 ASN A O 1
ATOM 874 N N . ARG A 1 121 ? 12.703 4.132 -5.825 1.00 97.62 121 ARG A N 1
ATOM 875 C CA . ARG A 1 121 ? 12.272 2.901 -6.517 1.00 97.62 121 ARG A CA 1
ATOM 876 C C . ARG A 1 121 ? 11.074 2.220 -5.849 1.00 97.62 121 ARG A C 1
ATOM 878 O O . ARG A 1 121 ? 10.691 1.121 -6.258 1.00 97.62 121 ARG A O 1
ATOM 885 N N . ARG A 1 122 ? 10.512 2.824 -4.799 1.00 97.88 122 ARG A N 1
ATOM 886 C CA . ARG A 1 122 ? 9.387 2.281 -4.028 1.00 97.88 122 ARG A CA 1
ATOM 887 C C . ARG A 1 122 ? 8.070 2.846 -4.532 1.00 97.88 122 ARG A C 1
ATOM 889 O O . ARG A 1 122 ? 7.998 3.976 -5.016 1.00 97.88 122 ARG A O 1
ATOM 896 N N . GLN A 1 123 ? 7.014 2.073 -4.342 1.00 98.44 123 GLN A N 1
ATOM 897 C CA . GLN A 1 123 ? 5.652 2.564 -4.443 1.00 98.44 123 GLN A CA 1
ATOM 898 C C . GLN A 1 123 ? 4.853 2.014 -3.267 1.00 98.44 123 GLN A C 1
ATOM 900 O O . GLN A 1 123 ? 4.89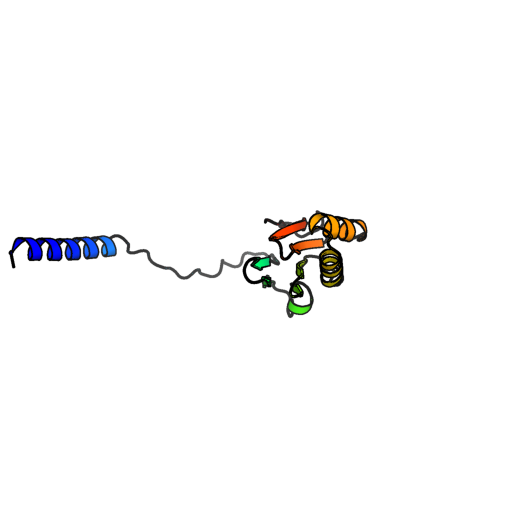8 0.813 -3.011 1.00 98.44 123 GLN A O 1
ATOM 905 N N . VAL A 1 124 ? 4.178 2.887 -2.526 1.00 98.62 124 VAL A N 1
ATOM 906 C CA . VAL A 1 124 ? 3.532 2.531 -1.258 1.00 98.62 124 VAL A CA 1
ATOM 907 C C . VAL A 1 124 ? 2.186 3.227 -1.151 1.00 98.62 124 VAL A C 1
ATOM 909 O O . VAL A 1 124 ? 2.085 4.403 -1.488 1.00 98.62 124 VAL A O 1
ATOM 912 N N . GLY A 1 125 ? 1.172 2.519 -0.668 1.00 98.56 125 GLY A N 1
ATOM 913 C CA . GLY A 1 125 ? -0.082 3.097 -0.193 1.00 98.56 125 GLY A CA 1
ATOM 914 C C . GLY A 1 125 ? -0.338 2.671 1.247 1.00 98.56 125 GLY A C 1
ATOM 915 O O . GLY A 1 125 ? -0.113 1.513 1.592 1.00 98.56 125 GLY A O 1
ATOM 916 N N . VAL A 1 126 ? -0.793 3.597 2.084 1.00 98.81 126 VAL A N 1
ATOM 917 C CA . VAL A 1 126 ? -1.152 3.353 3.484 1.00 98.81 126 VAL A CA 1
ATOM 918 C C . VAL A 1 126 ? -2.489 4.018 3.786 1.00 98.81 126 VAL A C 1
ATOM 920 O O . VAL A 1 126 ? -2.723 5.154 3.378 1.00 98.81 126 VAL A O 1
ATOM 923 N N . VAL A 1 127 ? -3.359 3.309 4.500 1.00 98.81 127 VAL A N 1
ATOM 924 C CA . VAL A 1 127 ? -4.656 3.803 4.971 1.00 98.81 127 VAL A CA 1
ATOM 925 C C . VAL A 1 127 ? -4.839 3.425 6.441 1.00 98.81 127 VAL A C 1
ATOM 927 O O . VAL A 1 127 ? -4.637 2.271 6.825 1.00 98.81 127 VAL A O 1
ATOM 930 N N . ALA A 1 128 ? -5.176 4.410 7.271 1.00 98.56 128 ALA A N 1
ATOM 931 C CA . ALA A 1 128 ? -5.525 4.212 8.675 1.00 98.56 128 ALA A CA 1
ATOM 932 C C . ALA A 1 128 ? -7.011 3.873 8.814 1.00 98.56 128 ALA A C 1
ATOM 934 O O . ALA A 1 128 ? -7.808 4.199 7.936 1.00 98.56 128 ALA A O 1
ATOM 935 N N . LEU A 1 129 ? -7.399 3.247 9.927 1.00 97.81 129 LEU A N 1
ATOM 936 C CA . LEU A 1 129 ? -8.780 2.804 10.153 1.00 97.81 129 LEU A CA 1
ATOM 937 C C . LEU A 1 129 ? -9.819 3.938 10.123 1.00 97.81 129 LEU A C 1
ATOM 939 O O . LEU A 1 129 ? -10.983 3.705 9.815 1.00 97.81 129 LEU A O 1
ATOM 943 N N . ASP A 1 130 ? -9.402 5.172 10.397 1.00 96.38 130 ASP A N 1
ATOM 944 C CA . ASP A 1 130 ? -10.261 6.357 10.316 1.00 96.38 130 ASP A CA 1
ATOM 945 C C . ASP A 1 130 ? -10.455 6.900 8.886 1.00 96.38 130 ASP A C 1
ATOM 947 O O . ASP A 1 130 ? -11.088 7.939 8.695 1.00 96.38 130 ASP A O 1
ATOM 951 N N . GLY A 1 131 ? -9.919 6.208 7.877 1.00 96.88 131 GLY A N 1
ATOM 952 C CA . GLY A 1 131 ? -10.073 6.530 6.460 1.00 96.88 131 GLY A CA 1
ATOM 953 C C . GLY A 1 131 ? -9.046 7.520 5.912 1.00 96.88 131 GLY A C 1
ATOM 954 O O . GLY A 1 131 ? -9.010 7.738 4.700 1.00 96.88 131 GLY A O 1
ATOM 955 N N . ARG A 1 132 ? -8.175 8.105 6.746 1.00 98.06 132 ARG A N 1
ATOM 956 C CA . ARG A 1 132 ? -7.050 8.903 6.234 1.00 98.06 132 ARG A CA 1
ATOM 957 C C . ARG A 1 132 ? -6.079 7.991 5.490 1.00 98.06 132 ARG A C 1
ATOM 959 O O . ARG A 1 132 ? -5.847 6.852 5.895 1.00 98.06 132 ARG A O 1
ATOM 966 N N . ALA A 1 133 ? -5.463 8.504 4.429 1.00 98.50 133 ALA A N 1
ATOM 967 C CA . ALA A 1 133 ? -4.528 7.747 3.605 1.00 98.50 133 ALA A CA 1
ATOM 968 C C . ALA A 1 133 ? -3.374 8.618 3.097 1.00 98.50 133 ALA A C 1
ATOM 970 O O . ALA A 1 133 ? -3.465 9.845 3.078 1.00 98.50 133 ALA A O 1
ATOM 971 N N . ALA A 1 134 ? -2.289 7.966 2.690 1.00 98.62 134 ALA A N 1
ATOM 972 C CA . ALA A 1 134 ? -1.166 8.587 2.002 1.00 98.62 134 ALA A CA 1
ATOM 973 C C . ALA A 1 134 ? -0.505 7.589 1.050 1.00 98.62 134 ALA A C 1
ATOM 975 O O . ALA A 1 134 ? -0.599 6.371 1.229 1.00 98.62 134 ALA A O 1
ATOM 976 N N . GLN A 1 135 ? 0.175 8.107 0.031 1.00 98.50 135 GLN A N 1
ATOM 977 C CA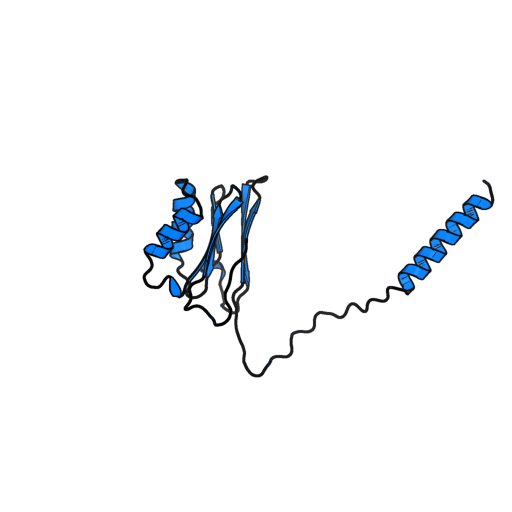 . GLN A 1 135 ? 0.842 7.296 -0.975 1.00 98.50 135 GLN A CA 1
ATOM 978 C C . GLN A 1 135 ? 2.172 7.913 -1.390 1.00 98.50 135 GLN A C 1
ATOM 980 O O . GLN A 1 135 ? 2.384 9.122 -1.323 1.00 98.50 135 GLN A O 1
ATOM 985 N N . HIS A 1 136 ? 3.069 7.049 -1.848 1.00 98.44 136 HIS A N 1
ATOM 986 C CA . HIS A 1 136 ? 4.367 7.408 -2.393 1.00 98.44 136 HIS A CA 1
ATOM 987 C C . HIS A 1 136 ? 4.559 6.676 -3.714 1.00 98.44 136 HIS A C 1
ATOM 989 O O . HIS A 1 136 ? 4.242 5.493 -3.847 1.00 98.44 136 HIS A O 1
ATOM 995 N N . THR A 1 137 ? 5.074 7.368 -4.721 1.00 98.38 137 THR A N 1
ATOM 996 C CA . THR A 1 137 ? 5.494 6.760 -5.987 1.00 98.38 137 THR A CA 1
ATOM 997 C C . THR A 1 137 ? 6.807 7.398 -6.383 1.00 98.38 137 THR A C 1
ATOM 999 O O . THR A 1 137 ? 6.845 8.572 -6.736 1.00 98.38 137 THR A O 1
ATOM 1002 N N . GLY A 1 138 ? 7.886 6.628 -6.271 1.00 97.69 138 GLY A N 1
ATOM 1003 C CA . GLY A 1 138 ? 9.212 7.098 -6.628 1.00 97.69 138 GLY A CA 1
ATOM 1004 C C . GLY A 1 138 ? 9.406 7.245 -8.141 1.00 97.69 138 GLY A C 1
ATOM 1005 O O . GLY A 1 138 ? 8.798 6.528 -8.940 1.00 97.69 138 GLY A O 1
ATOM 1006 N N . ASP A 1 139 ? 10.282 8.170 -8.527 1.00 96.25 139 ASP A N 1
ATOM 1007 C CA . ASP A 1 139 ? 10.600 8.508 -9.921 1.00 96.25 139 ASP A CA 1
ATOM 1008 C C . ASP A 1 139 ? 11.422 7.435 -10.666 1.00 96.25 139 ASP A C 1
ATOM 1010 O O . ASP A 1 139 ? 11.453 7.413 -11.893 1.00 96.25 139 ASP A O 1
ATOM 1014 N N . GLY A 1 140 ? 12.046 6.509 -9.938 1.00 95.31 140 GLY A N 1
ATOM 1015 C CA . GLY A 1 140 ? 12.804 5.368 -10.449 1.00 95.31 140 GLY A CA 1
ATOM 1016 C C . GLY A 1 140 ? 11.985 4.078 -10.544 1.00 95.31 140 GLY A C 1
ATOM 1017 O O . GLY A 1 140 ? 12.558 2.983 -10.552 1.00 95.31 140 GLY A O 1
ATOM 1018 N N . THR A 1 141 ? 10.654 4.181 -10.538 1.00 93.56 141 THR A N 1
ATOM 1019 C CA . THR A 1 141 ? 9.738 3.054 -10.768 1.00 93.56 141 THR A CA 1
ATOM 1020 C C . THR A 1 141 ? 9.561 2.775 -12.271 1.00 93.56 141 THR A C 1
ATOM 1022 O O . THR A 1 141 ? 10.278 3.317 -13.111 1.00 93.56 141 THR A O 1
ATOM 1025 N N . SER A 1 142 ? 8.678 1.840 -12.637 1.00 87.94 142 SER A N 1
ATOM 1026 C CA . SER A 1 142 ? 8.400 1.516 -14.043 1.00 87.94 142 SER A CA 1
ATOM 1027 C C . SER A 1 142 ? 7.893 2.738 -14.823 1.00 87.94 142 SER A C 1
ATOM 1029 O O . SER A 1 142 ? 7.318 3.652 -14.242 1.00 87.94 142 SER A O 1
ATOM 1031 N N . SER A 1 143 ? 8.042 2.720 -16.154 1.00 85.88 143 SER A N 1
ATOM 1032 C CA . SER A 1 143 ? 7.631 3.822 -17.047 1.00 85.88 143 SER A CA 1
ATOM 1033 C C . SER A 1 143 ? 6.180 4.268 -16.862 1.00 85.88 143 SER A C 1
ATOM 1035 O O . SER A 1 143 ? 5.859 5.435 -17.072 1.00 85.88 143 SER A O 1
ATOM 1037 N N . TRP A 1 144 ? 5.312 3.344 -16.448 1.00 88.44 144 TRP A N 1
ATOM 1038 C CA . TRP A 1 144 ? 4.005 3.667 -15.906 1.00 88.44 144 TRP A CA 1
ATOM 1039 C C . TRP A 1 144 ? 3.951 3.314 -14.419 1.00 88.44 144 TRP A C 1
ATOM 1041 O O . TRP A 1 144 ? 4.067 2.142 -14.044 1.00 88.44 144 TRP A O 1
ATOM 1051 N N . ALA A 1 145 ? 3.742 4.340 -13.599 1.00 93.94 145 ALA A N 1
ATOM 1052 C CA . ALA A 1 145 ? 3.498 4.249 -12.170 1.00 93.94 145 ALA A CA 1
ATOM 1053 C C . ALA A 1 145 ? 2.634 5.438 -11.720 1.00 93.94 145 ALA A C 1
ATOM 1055 O O . ALA A 1 145 ? 2.652 6.509 -12.326 1.00 93.94 145 ALA A O 1
ATOM 1056 N N . GLY A 1 146 ? 1.864 5.248 -10.655 1.00 94.44 146 GLY A N 1
ATOM 1057 C CA . GLY A 1 146 ? 1.020 6.285 -10.073 1.00 94.44 146 GLY A CA 1
ATOM 1058 C C . GLY A 1 146 ? 0.146 5.750 -8.946 1.00 94.44 146 GLY A C 1
ATOM 1059 O O . GLY A 1 146 ? 0.114 4.546 -8.690 1.00 94.44 146 GLY A O 1
ATOM 1060 N N . HIS A 1 147 ? -0.564 6.650 -8.278 1.00 96.69 147 HIS A N 1
ATOM 1061 C CA . HIS A 1 147 ? -1.480 6.329 -7.187 1.00 96.69 147 HIS A CA 1
ATOM 1062 C C . HIS A 1 147 ? -2.681 7.280 -7.182 1.00 96.69 147 HIS A C 1
ATOM 1064 O O . HIS A 1 147 ? -2.631 8.350 -7.794 1.00 96.69 147 HIS A O 1
ATOM 1070 N N . ARG A 1 148 ? -3.761 6.874 -6.504 1.00 94.25 148 ARG A N 1
ATOM 1071 C CA . ARG A 1 148 ? -4.956 7.684 -6.219 1.00 94.25 148 ARG A CA 1
ATOM 1072 C C . ARG A 1 148 ? -5.566 7.251 -4.879 1.00 94.25 148 ARG A C 1
ATOM 1074 O O . ARG A 1 148 ? -5.450 6.078 -4.525 1.00 94.25 148 ARG A O 1
ATOM 1081 N N . SER A 1 149 ? -6.222 8.187 -4.195 1.00 85.12 149 SER A N 1
ATOM 1082 C CA . SER A 1 149 ? -7.160 7.981 -3.076 1.00 85.12 149 SER A CA 1
ATOM 1083 C C . SER A 1 149 ? -8.443 8.732 -3.343 1.00 85.12 149 SER A C 1
ATOM 1085 O O . SER A 1 149 ? -8.325 9.842 -3.913 1.00 85.12 149 SER A O 1
#

Secondary structure (DSSP, 8-state):
--HHHHHHHHHHHHHHHHHHHHT-------PPPP--SS-----EEEEEEETTTTEEEEEEE-SSTTGGGTSEEEETTTEEEEEEES--THHHHHHHHHHHTT--HHHHHHHHHHT-TTGGGEEEEEEETTS-EEEEE-TTS-SS-----

Sequence (149 aa):
MSQIRLYRLGLVFVVCGLVTMLFNHTISAQEPKDWGGDLVFHTFSIAAVDPSTGESGVAVTTRVPCVGNGVPWVRAGVGAVATQASTRTAYGAELLDMLEQGMSPAEALATAVASDPVANRRQVGVVALDGRAAQHTGDGTSSWAGHRS